Protein AF-A0A534SF27-F1 (afdb_monomer)

Nearest PDB structures (foldseek):
  8rw5-assembly1_B  TM=7.616E-01  e=1.446E-04  Myxococcus xanthus
  8rot-assembly1_B  TM=7.428E-01  e=2.146E-04  Myxococcus xanthus
  5mz6-assembly1_1  TM=7.138E-01  e=3.411E-03  Caenorhabditis elegans
  5u1t-assembly1_A  TM=8.044E-01  e=7.535E-02  Saccharomyces cerevisiae S288C
  7nj1-assembly1_A  TM=7.801E-01  e=4.449E-02  Homo sapiens

Solvent-accessible surface area (backbone atoms only — not comparable to full-atom values): 8665 Å² total; per-residue (Å²): 111,51,36,47,43,42,56,90,85,47,93,82,47,88,54,48,24,40,36,52,85,61,92,79,61,78,48,103,87,43,87,37,59,54,33,42,75,56,41,51,72,41,84,44,88,36,74,65,47,77,46,69,46,53,84,55,48,97,23,97,66,65,90,59,58,54,59,55,47,46,53,50,22,45,46,68,12,44,30,47,16,38,36,36,38,77,48,68,63,53,68,71,52,46,54,54,30,49,54,40,24,55,49,34,40,73,73,68,41,34,60,50,54,11,49,54,49,14,40,56,52,38,44,71,42,72,42,83,31,84,89,75,74,42,77,43,69,39,62,55,59,77,57,48,61,36,64,45,80,46,70,66,43,111

pLDDT: mean 75.81, std 17.48, range [34.66, 96.44]

Secondary structure (DSSP, 8-state):
-EEE--SSSSTT--S-EEEPP-TT--BTTB-SEEEHHHHHH-----S-EEE-------S---TTHHHHHHHHHHHHTT-SEEEEESSPPPHHHHHHHHHHHHHHHHTT--HHHHHHHHHHHHHH-EEEETTTTEEEE--SHHHHTTEEEEE---

Sequence (154 aa):
THATVGGDEVKWITQPALVLSLAGGADDTYDGFLQMSEIFNLRLNADLVVLSACDTGKGKLRRGEGIVGLTRAFMYAGTHSVVASLWQVNDQSTSRFMECFYRNLKEGQSKAEALRQAKKQLMQIQVWSDTLKKEQSFTAPFYWAPFILIGSGN

Radius of gyration: 16.99 Å; Cα contacts (8 Å, |Δi|>4): 255; chains: 1; bounding box: 40×42×36 Å

Foldseek 3Di:
DAKEDDDDPDPPHHATWDQADDPPDDDPVCPRTHGLVNLLVAQDQAQEAEAQYAPPYPDPDPQPPRQVSNQVSNVNSNHQKYKYFSYHADPVLVVQLVVQLVVCVVVVAFNQVSLVRSLVVQQVDWDQDPVVNDIDGPVDCRRRVRIDMDHDRD

Mean predicted aligned error: 10.45 Å

Structure (mmCIF, N/CA/C/O backbone):
data_AF-A0A534SF27-F1
#
_entry.id   AF-A0A534SF27-F1
#
loop_
_atom_site.group_PDB
_atom_site.id
_atom_site.type_symbol
_atom_site.label_atom_id
_atom_site.label_alt_id
_atom_site.label_comp_id
_atom_site.label_asym_id
_atom_site.label_entity_id
_atom_site.label_seq_id
_atom_site.pdbx_PDB_ins_code
_atom_site.Cartn_x
_atom_site.Cartn_y
_atom_site.Cartn_z
_atom_site.occupancy
_atom_site.B_iso_or_equiv
_atom_site.auth_seq_id
_atom_site.auth_comp_id
_atom_site.auth_asym_id
_atom_site.auth_atom_id
_atom_site.pdbx_PDB_model_num
ATOM 1 N N . THR A 1 1 ? 11.451 1.925 1.293 1.00 40.88 1 THR A N 1
ATOM 2 C CA . THR A 1 1 ? 11.991 1.421 0.011 1.00 40.88 1 THR A CA 1
ATOM 3 C C . THR A 1 1 ? 11.993 2.577 -0.967 1.00 40.88 1 THR A C 1
ATOM 5 O O . THR A 1 1 ? 11.007 3.298 -1.016 1.00 40.88 1 THR A O 1
ATOM 8 N N . HIS A 1 2 ? 13.120 2.845 -1.628 1.00 38.69 2 HIS A N 1
ATOM 9 C CA . HIS A 1 2 ? 13.225 3.943 -2.606 1.00 38.69 2 HIS A CA 1
ATOM 10 C C . HIS A 1 2 ? 12.917 3.370 -3.996 1.00 38.69 2 HIS A C 1
ATOM 12 O O . HIS A 1 2 ? 13.036 2.165 -4.176 1.00 38.69 2 HIS A O 1
ATOM 18 N N . ALA A 1 3 ? 12.476 4.167 -4.966 1.00 40.34 3 ALA A N 1
ATOM 19 C CA . ALA A 1 3 ? 12.207 3.687 -6.326 1.00 40.34 3 ALA A CA 1
ATOM 20 C C . ALA A 1 3 ? 12.965 4.569 -7.317 1.00 40.34 3 ALA A C 1
ATOM 22 O O . ALA A 1 3 ? 12.796 5.789 -7.310 1.00 40.34 3 ALA A O 1
ATOM 23 N N . THR A 1 4 ? 13.820 3.979 -8.144 1.00 44.22 4 THR A N 1
ATOM 24 C CA . THR A 1 4 ? 14.590 4.712 -9.155 1.00 44.22 4 THR A CA 1
ATOM 25 C C . THR A 1 4 ? 14.009 4.455 -10.533 1.00 44.22 4 THR A C 1
ATOM 27 O O . THR A 1 4 ? 13.532 3.366 -10.858 1.00 44.22 4 THR A O 1
ATOM 30 N N . VAL A 1 5 ? 14.024 5.504 -11.347 1.00 50.06 5 VAL A N 1
ATOM 31 C CA . VAL A 1 5 ? 13.588 5.464 -12.739 1.00 50.06 5 VAL A CA 1
ATOM 32 C C . VAL A 1 5 ? 14.814 5.717 -13.596 1.00 50.06 5 VAL A C 1
ATOM 34 O O . VAL A 1 5 ? 15.498 6.719 -13.400 1.00 50.06 5 VAL A O 1
ATOM 37 N N . GLY A 1 6 ? 15.071 4.808 -14.531 1.00 43.34 6 GLY A N 1
ATOM 38 C CA . GLY A 1 6 ? 16.159 4.901 -15.495 1.00 43.34 6 GLY A CA 1
ATOM 39 C C . GLY A 1 6 ? 16.275 6.259 -16.192 1.00 43.34 6 GLY A C 1
ATOM 40 O O . GLY A 1 6 ? 15.273 6.842 -16.614 1.00 43.34 6 GLY A O 1
ATOM 41 N N . GLY A 1 7 ? 17.516 6.731 -16.334 1.00 42.72 7 GLY A N 1
ATOM 42 C CA . GLY A 1 7 ? 17.880 7.930 -17.092 1.00 42.72 7 GLY A CA 1
ATOM 43 C C . GLY A 1 7 ? 19.092 8.675 -16.520 1.00 42.72 7 GLY A C 1
ATOM 44 O O . GLY A 1 7 ? 19.047 9.152 -15.393 1.00 42.72 7 GLY A O 1
ATOM 45 N N . ASP A 1 8 ? 20.144 8.764 -17.337 1.00 44.91 8 ASP A N 1
ATOM 46 C CA . ASP A 1 8 ? 21.429 9.490 -17.246 1.00 44.91 8 ASP A CA 1
ATOM 47 C C . ASP A 1 8 ? 22.385 9.255 -16.060 1.00 44.91 8 ASP A C 1
ATOM 49 O O . ASP A 1 8 ? 23.593 9.337 -16.273 1.00 44.91 8 ASP A O 1
ATOM 53 N N . GLU A 1 9 ? 21.926 8.864 -14.868 1.00 47.12 9 GLU A N 1
ATOM 54 C CA . GLU A 1 9 ? 22.841 8.511 -13.758 1.00 47.12 9 GLU A CA 1
ATOM 55 C C . GLU A 1 9 ? 23.188 7.007 -13.699 1.00 47.12 9 GLU A C 1
ATOM 57 O O . GLU A 1 9 ? 24.254 6.644 -13.206 1.00 47.12 9 GLU A O 1
ATOM 62 N N . VAL A 1 10 ? 22.346 6.120 -14.260 1.00 52.44 10 VAL A N 1
ATOM 63 C CA . VAL A 1 10 ? 22.564 4.656 -14.301 1.00 52.44 10 VAL A CA 1
ATOM 64 C C . VAL A 1 10 ? 22.102 4.095 -15.653 1.00 52.44 10 VAL A C 1
ATOM 66 O O . VAL A 1 10 ? 20.912 3.928 -15.911 1.00 52.44 10 VAL A O 1
ATOM 69 N N . LYS A 1 11 ? 23.058 3.836 -16.552 1.00 46.34 11 LYS A N 1
ATOM 70 C CA . LYS A 1 11 ? 22.841 3.629 -18.001 1.00 46.34 11 LYS A CA 1
ATOM 71 C C . LYS A 1 11 ? 22.100 2.337 -18.401 1.00 46.34 11 LYS A C 1
ATOM 73 O O . LYS A 1 11 ? 21.745 2.199 -19.567 1.00 46.34 11 LYS A O 1
ATOM 78 N N . TRP A 1 12 ? 21.906 1.390 -17.481 1.00 55.88 12 TRP A N 1
ATOM 79 C CA . TRP A 1 12 ? 21.415 0.033 -17.774 1.00 55.88 12 TRP A CA 1
ATOM 80 C C . TRP A 1 12 ? 19.995 -0.265 -17.257 1.00 55.88 12 TRP A C 1
ATOM 82 O O . TRP A 1 12 ? 19.409 -1.267 -17.658 1.00 55.88 12 TRP A O 1
ATOM 92 N N . ILE A 1 13 ? 19.397 0.613 -16.442 1.00 52.56 13 ILE A N 1
ATOM 93 C CA . ILE A 1 13 ? 18.011 0.459 -15.971 1.00 52.56 13 ILE A CA 1
ATOM 94 C C . ILE A 1 13 ? 17.075 1.137 -16.978 1.00 52.56 13 ILE A C 1
ATOM 96 O O . ILE A 1 13 ? 17.080 2.357 -17.109 1.00 52.56 13 ILE A O 1
ATOM 100 N N . THR A 1 14 ? 16.261 0.363 -17.695 1.00 61.03 14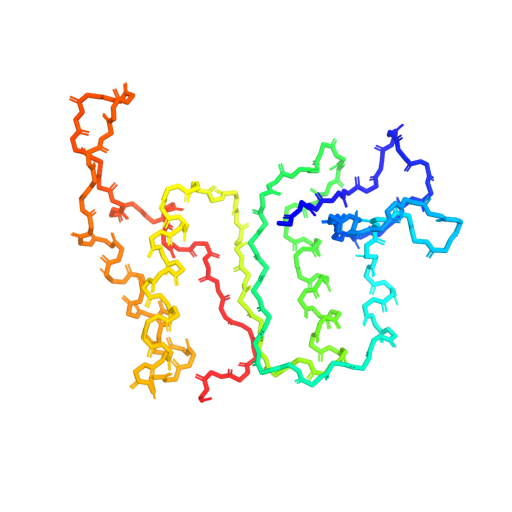 THR A N 1
ATOM 101 C CA . THR A 1 14 ? 15.302 0.867 -18.708 1.00 61.03 14 THR A CA 1
ATOM 102 C C . THR A 1 14 ? 13.839 0.733 -18.278 1.00 61.03 14 THR A C 1
ATOM 104 O O . THR A 1 14 ? 12.927 1.103 -19.015 1.00 61.03 14 THR A O 1
ATOM 107 N N . GLN A 1 15 ? 13.611 0.228 -17.067 1.00 60.00 15 GLN A N 1
ATOM 108 C CA . GLN A 1 15 ? 12.305 -0.143 -16.531 1.00 60.00 15 GLN A CA 1
ATOM 109 C C . GLN A 1 15 ? 12.143 0.318 -15.072 1.00 60.00 15 GLN A C 1
ATOM 111 O O . GLN A 1 15 ? 13.144 0.602 -14.412 1.00 60.00 15 GLN A O 1
ATOM 116 N N . PRO A 1 16 ? 10.906 0.414 -14.545 1.00 65.38 16 PRO A N 1
ATOM 117 C CA . PRO A 1 16 ? 10.680 0.740 -13.139 1.00 65.38 16 PRO A CA 1
ATOM 118 C C . PRO A 1 16 ? 11.350 -0.285 -12.217 1.00 65.38 16 PRO A C 1
ATOM 120 O O . PRO A 1 16 ? 11.197 -1.490 -12.432 1.00 65.38 16 PRO A O 1
ATOM 123 N N . ALA A 1 17 ? 12.042 0.187 -11.180 1.00 63.28 17 ALA A N 1
ATOM 124 C CA . ALA A 1 17 ? 12.714 -0.666 -10.207 1.00 63.28 17 ALA A CA 1
ATOM 125 C C . ALA A 1 17 ? 12.501 -0.177 -8.767 1.00 63.28 17 ALA A C 1
ATOM 127 O O . ALA A 1 17 ? 12.363 1.022 -8.505 1.00 63.28 17 ALA A O 1
ATOM 128 N N . LEU A 1 18 ? 12.480 -1.116 -7.822 1.00 69.19 18 LEU A N 1
ATOM 129 C CA . LEU A 1 18 ? 12.527 -0.837 -6.390 1.00 69.19 18 LEU A CA 1
ATOM 130 C C . LEU A 1 18 ? 13.974 -0.918 -5.910 1.00 69.19 18 LEU A C 1
ATOM 132 O O . LEU A 1 18 ? 14.628 -1.939 -6.067 1.00 69.19 18 LEU A O 1
ATOM 136 N N . VAL A 1 19 ? 14.452 0.133 -5.260 1.00 67.88 19 VAL A N 1
ATOM 137 C CA . VAL A 1 19 ? 15.728 0.130 -4.548 1.00 67.88 19 VAL A CA 1
ATOM 138 C C . VAL A 1 19 ? 15.547 -0.577 -3.215 1.00 67.88 19 VAL A C 1
ATOM 140 O O . VAL A 1 19 ? 14.786 -0.137 -2.336 1.00 67.88 19 VAL A O 1
ATOM 143 N N . LEU A 1 20 ? 16.273 -1.675 -3.066 1.00 67.69 20 LEU A N 1
ATOM 144 C CA . LEU A 1 20 ? 16.318 -2.476 -1.860 1.00 67.69 20 LEU A CA 1
ATOM 145 C C . LEU A 1 20 ? 17.547 -2.096 -1.037 1.00 67.69 20 LEU A C 1
ATOM 147 O O . LEU A 1 20 ? 18.612 -1.785 -1.564 1.00 67.69 20 LEU A O 1
ATOM 151 N N . SER A 1 21 ? 17.399 -2.118 0.287 1.00 58.69 21 SER A N 1
ATOM 152 C CA . SER A 1 21 ? 18.568 -2.061 1.159 1.00 58.69 21 SER A CA 1
ATOM 153 C C . SER A 1 21 ? 19.284 -3.405 1.053 1.00 58.69 21 SER A C 1
ATOM 155 O O . SER A 1 21 ? 18.696 -4.445 1.352 1.00 58.69 21 SER A O 1
ATOM 157 N N . LEU A 1 22 ? 20.530 -3.386 0.585 1.00 57.53 22 LEU A N 1
ATOM 158 C CA . LEU A 1 22 ? 21.368 -4.575 0.481 1.00 57.53 22 LEU A CA 1
ATOM 159 C C . LEU A 1 22 ? 21.799 -5.004 1.885 1.00 57.53 22 LEU A C 1
ATOM 161 O O . LEU A 1 22 ? 22.753 -4.470 2.444 1.00 57.53 22 LEU A O 1
ATOM 165 N N . ALA A 1 23 ? 21.102 -5.984 2.457 1.00 53.09 23 ALA A N 1
ATOM 166 C CA . ALA A 1 23 ? 21.412 -6.524 3.782 1.00 53.09 23 ALA A CA 1
ATOM 167 C C . ALA A 1 23 ? 22.678 -7.418 3.820 1.00 53.09 23 ALA A C 1
ATOM 169 O O . ALA A 1 23 ? 22.910 -8.093 4.817 1.00 53.09 23 ALA A O 1
ATOM 170 N N . GLY A 1 24 ? 23.503 -7.429 2.765 1.00 54.53 24 GLY A N 1
ATOM 171 C CA . GLY A 1 24 ? 24.688 -8.295 2.661 1.00 54.53 24 GLY A CA 1
ATOM 172 C C . GLY A 1 24 ? 25.832 -7.771 1.785 1.00 54.53 24 GLY A C 1
ATOM 173 O O . GLY A 1 24 ? 26.768 -8.519 1.532 1.00 54.53 24 GLY A O 1
ATOM 174 N N . GLY A 1 25 ? 25.784 -6.506 1.348 1.00 52.31 25 GLY A N 1
ATOM 175 C CA . GLY A 1 25 ? 26.712 -5.955 0.350 1.00 52.31 25 GLY A CA 1
ATOM 176 C C . GLY A 1 25 ? 26.240 -6.179 -1.093 1.00 52.31 25 GLY A C 1
ATOM 177 O O . GLY A 1 25 ? 25.445 -7.078 -1.356 1.00 52.31 25 GLY A O 1
ATOM 178 N N . ALA A 1 26 ? 26.677 -5.309 -2.006 1.00 54.34 26 ALA A N 1
ATOM 179 C CA . ALA A 1 26 ? 26.456 -5.478 -3.442 1.00 54.34 26 ALA A CA 1
ATOM 180 C C . ALA A 1 26 ? 27.454 -6.512 -3.982 1.00 54.34 26 ALA A C 1
ATOM 182 O O . ALA A 1 26 ? 28.646 -6.407 -3.693 1.00 54.34 26 ALA A O 1
ATOM 183 N N . ASP A 1 27 ? 26.972 -7.471 -4.762 1.00 57.56 27 ASP A N 1
ATOM 184 C CA . ASP A 1 27 ? 27.783 -8.401 -5.558 1.00 57.56 27 ASP A CA 1
ATOM 185 C C . ASP A 1 27 ? 27.239 -8.387 -6.996 1.00 57.56 27 ASP A C 1
ATOM 187 O O . ASP A 1 27 ? 26.145 -7.865 -7.224 1.00 57.56 27 ASP A O 1
ATOM 191 N N . ASP A 1 28 ? 27.938 -8.987 -7.959 1.00 57.16 28 ASP A N 1
ATOM 192 C CA . ASP A 1 28 ? 27.579 -8.990 -9.390 1.00 57.16 28 ASP A CA 1
ATOM 193 C C . ASP A 1 28 ? 26.170 -9.562 -9.678 1.00 57.16 28 ASP A C 1
ATOM 195 O O . ASP A 1 28 ? 25.636 -9.398 -10.774 1.00 57.16 28 ASP A O 1
ATOM 199 N N . THR A 1 29 ? 25.547 -10.223 -8.694 1.00 58.31 29 THR A N 1
ATOM 200 C CA . THR A 1 29 ? 24.202 -10.822 -8.792 1.00 58.31 29 THR A CA 1
ATOM 201 C C . THR A 1 29 ? 23.096 -9.979 -8.139 1.00 58.31 29 THR A C 1
ATOM 203 O O . THR A 1 29 ? 21.923 -10.175 -8.446 1.00 58.31 29 THR A O 1
ATOM 206 N N . TYR A 1 30 ? 23.435 -9.057 -7.232 1.00 61.66 30 TYR A N 1
ATOM 207 C CA . TYR A 1 30 ? 22.468 -8.247 -6.483 1.00 61.66 30 TYR A CA 1
ATOM 208 C C . TYR A 1 30 ? 22.893 -6.781 -6.515 1.00 61.66 30 TYR A C 1
ATOM 210 O O . TYR A 1 30 ? 23.595 -6.283 -5.635 1.00 61.66 30 TYR A O 1
ATOM 218 N N . ASP A 1 31 ? 22.419 -6.085 -7.540 1.00 64.31 31 ASP A N 1
ATOM 219 C CA . ASP A 1 31 ? 22.693 -4.670 -7.809 1.00 64.31 31 ASP A CA 1
ATOM 220 C C . ASP A 1 31 ? 21.894 -3.701 -6.908 1.00 64.31 31 ASP A C 1
ATOM 222 O O . ASP A 1 31 ? 22.075 -2.485 -6.970 1.00 64.31 31 ASP A O 1
ATOM 226 N N . GLY A 1 32 ? 21.017 -4.232 -6.048 1.00 68.12 32 GLY A N 1
ATOM 227 C CA . GLY A 1 32 ? 20.153 -3.457 -5.158 1.00 68.12 32 GLY A CA 1
ATOM 228 C C . GLY A 1 32 ? 18.907 -2.879 -5.835 1.00 68.12 32 GLY A C 1
ATOM 229 O O . GLY A 1 32 ? 18.147 -2.168 -5.173 1.00 68.12 32 GLY A O 1
ATOM 230 N N . PHE A 1 33 ? 18.655 -3.198 -7.107 1.00 71.00 33 PHE A N 1
ATOM 231 C CA . PHE A 1 33 ? 17.497 -2.755 -7.874 1.00 71.00 33 PHE A CA 1
ATOM 232 C C . PHE A 1 33 ? 16.624 -3.946 -8.261 1.00 71.00 33 PHE A C 1
ATOM 234 O O . PHE A 1 33 ? 16.947 -4.700 -9.161 1.00 71.00 33 PHE A O 1
ATOM 241 N N . LEU A 1 34 ? 15.454 -4.067 -7.639 1.00 70.69 34 LEU A N 1
ATOM 242 C CA . LEU A 1 34 ? 14.443 -5.034 -8.047 1.00 70.69 34 LEU A CA 1
ATOM 243 C C . LEU A 1 34 ? 13.611 -4.454 -9.193 1.00 70.69 34 LEU A C 1
ATOM 245 O O . LEU A 1 34 ? 12.661 -3.693 -8.977 1.00 70.69 34 LEU A O 1
ATOM 249 N N . GLN A 1 35 ? 13.992 -4.791 -10.416 1.00 75.88 35 GLN A N 1
ATOM 250 C CA . GLN A 1 35 ? 13.354 -4.348 -11.644 1.00 75.88 35 GLN A CA 1
ATOM 251 C C . GLN A 1 35 ? 12.013 -5.050 -11.871 1.00 75.88 35 GLN A C 1
ATOM 253 O O . GLN A 1 35 ? 11.790 -6.196 -11.481 1.00 75.88 35 GLN A O 1
ATOM 258 N N . MET A 1 36 ? 11.107 -4.376 -12.576 1.00 71.44 36 MET A N 1
ATOM 259 C CA . MET A 1 36 ? 9.805 -4.918 -12.965 1.00 71.44 36 MET A CA 1
ATOM 260 C C . MET A 1 36 ? 9.893 -6.325 -13.590 1.00 71.44 36 MET A C 1
ATOM 262 O O . MET A 1 36 ? 9.121 -7.202 -13.205 1.00 71.44 36 MET A O 1
ATOM 266 N N . SER A 1 37 ? 10.810 -6.560 -14.535 1.00 73.88 37 SER A N 1
ATOM 267 C CA . SER A 1 37 ? 11.000 -7.869 -15.183 1.00 73.88 37 SER A CA 1
ATOM 268 C C . SER A 1 37 ? 11.393 -8.976 -14.209 1.00 73.88 37 SER A C 1
ATOM 270 O O . SER A 1 37 ? 11.032 -10.131 -14.410 1.00 73.88 37 SER A O 1
ATOM 272 N N . GLU A 1 38 ? 12.130 -8.635 -13.157 1.00 73.31 38 GLU A N 1
ATOM 273 C CA . GLU A 1 38 ? 12.525 -9.587 -12.125 1.00 73.31 38 GLU A CA 1
ATOM 274 C C . GLU A 1 38 ? 11.326 -9.929 -11.250 1.00 73.31 38 GLU A C 1
ATOM 276 O O . GLU A 1 38 ? 11.085 -11.104 -10.988 1.00 73.31 38 GLU A O 1
ATOM 281 N N . ILE A 1 39 ? 10.504 -8.927 -10.907 1.00 79.75 39 ILE A N 1
ATOM 282 C CA . ILE A 1 39 ? 9.242 -9.127 -10.182 1.00 79.75 39 ILE A CA 1
ATOM 283 C C . ILE A 1 39 ? 8.320 -10.076 -10.954 1.00 79.75 39 ILE A C 1
ATOM 285 O O . ILE A 1 39 ? 7.746 -10.972 -10.348 1.00 79.75 39 ILE A O 1
ATOM 289 N N . PHE A 1 40 ? 8.219 -9.947 -12.282 1.00 77.00 40 PHE A N 1
ATOM 290 C CA . PHE A 1 40 ? 7.418 -10.856 -13.115 1.00 77.00 40 PHE A CA 1
ATOM 291 C C . PHE A 1 40 ? 7.841 -12.330 -13.020 1.00 77.00 40 PHE A C 1
ATOM 293 O O . PHE A 1 40 ? 7.005 -13.212 -13.209 1.00 77.00 40 PHE A O 1
ATOM 300 N N . ASN A 1 41 ? 9.114 -12.596 -12.725 1.00 79.06 41 ASN A N 1
ATOM 301 C CA . ASN A 1 41 ? 9.647 -13.947 -12.568 1.00 79.06 41 ASN A CA 1
ATOM 302 C C . ASN A 1 41 ? 9.610 -14.443 -11.114 1.00 79.06 41 ASN A C 1
ATOM 304 O O . ASN A 1 41 ? 9.928 -15.607 -10.857 1.00 79.06 41 ASN A O 1
ATOM 308 N N . LEU A 1 42 ? 9.210 -13.597 -10.158 1.00 80.19 42 LEU A N 1
ATOM 309 C CA . LEU A 1 42 ? 9.005 -14.018 -8.778 1.00 80.19 42 LEU A CA 1
ATOM 310 C C . LEU A 1 42 ? 7.754 -14.890 -8.660 1.00 80.19 42 LEU A C 1
ATOM 312 O O . LEU A 1 42 ? 6.742 -14.681 -9.327 1.00 80.19 42 LEU A O 1
ATOM 316 N N . ARG A 1 43 ? 7.813 -15.848 -7.734 1.00 78.06 43 ARG A N 1
ATOM 317 C CA . ARG A 1 43 ? 6.643 -16.576 -7.240 1.00 78.06 43 ARG A CA 1
ATOM 318 C C . ARG A 1 43 ? 6.354 -16.105 -5.824 1.00 78.06 43 ARG A C 1
ATOM 320 O O . ARG A 1 43 ? 6.975 -16.571 -4.872 1.00 78.06 43 ARG A O 1
ATOM 327 N N . LEU A 1 44 ? 5.448 -15.147 -5.700 1.00 80.38 44 LEU A N 1
ATOM 328 C CA . LEU A 1 44 ? 4.989 -14.606 -4.429 1.00 80.38 44 LEU A CA 1
ATOM 329 C C . LEU A 1 44 ? 3.713 -15.331 -3.992 1.00 80.38 44 LEU A C 1
ATOM 331 O O . LEU A 1 44 ? 2.816 -15.568 -4.792 1.00 80.38 44 LEU A O 1
ATOM 335 N N . ASN A 1 45 ? 3.628 -15.642 -2.701 1.00 81.81 45 ASN A N 1
ATOM 336 C CA . ASN A 1 45 ? 2.389 -16.037 -2.030 1.00 81.81 45 ASN A CA 1
ATOM 337 C C . ASN A 1 45 ? 2.079 -14.995 -0.948 1.00 81.81 45 ASN A C 1
ATOM 339 O O . ASN A 1 45 ? 2.107 -15.284 0.247 1.00 81.81 45 ASN A O 1
ATOM 343 N N . ALA A 1 46 ? 1.945 -13.739 -1.376 1.00 82.50 46 ALA A N 1
ATOM 344 C CA . ALA A 1 46 ? 1.744 -12.601 -0.491 1.00 82.50 46 ALA A CA 1
ATOM 345 C C . ALA A 1 46 ? 0.281 -12.151 -0.534 1.00 82.50 46 ALA A C 1
ATOM 347 O O . ALA A 1 46 ? -0.256 -11.825 -1.595 1.00 82.50 46 ALA A O 1
ATOM 348 N N . ASP A 1 47 ? -0.352 -12.057 0.633 1.00 84.62 47 ASP A N 1
ATOM 349 C CA . ASP A 1 47 ? -1.734 -11.578 0.727 1.00 84.62 47 ASP A CA 1
ATOM 350 C C . ASP A 1 47 ? -1.866 -10.075 0.471 1.00 84.62 47 ASP A C 1
ATOM 352 O O . ASP A 1 47 ? -2.932 -9.605 0.063 1.00 84.62 47 ASP A O 1
ATOM 356 N N . LEU A 1 48 ? -0.801 -9.315 0.736 1.00 86.25 48 LEU A N 1
ATOM 357 C CA . LEU A 1 48 ? -0.779 -7.867 0.602 1.00 86.25 48 LEU A CA 1
ATOM 358 C C . LEU A 1 48 ? 0.642 -7.350 0.350 1.00 86.25 48 LEU A C 1
ATOM 360 O O . LEU A 1 48 ? 1.551 -7.615 1.133 1.00 86.25 48 LEU A O 1
ATOM 364 N N . VAL A 1 49 ? 0.808 -6.539 -0.693 1.00 87.69 49 VAL A N 1
ATOM 365 C CA . VAL A 1 49 ? 2.009 -5.722 -0.929 1.00 87.69 49 VAL A CA 1
ATOM 366 C C . VAL A 1 49 ? 1.649 -4.250 -0.762 1.00 87.69 49 VAL A C 1
ATOM 368 O O . VAL A 1 49 ? 0.631 -3.797 -1.277 1.00 87.69 49 VAL A O 1
ATOM 371 N N . VAL A 1 50 ? 2.489 -3.483 -0.066 1.00 84.06 50 VAL A N 1
ATOM 372 C CA . VAL A 1 50 ? 2.311 -2.035 0.099 1.00 84.06 50 VAL A CA 1
ATOM 373 C C . VAL A 1 50 ? 3.462 -1.293 -0.575 1.00 84.06 50 VAL A C 1
ATOM 375 O O . VAL A 1 50 ? 4.615 -1.400 -0.167 1.00 84.06 50 VAL A O 1
ATOM 378 N N . LEU A 1 51 ? 3.137 -0.521 -1.606 1.00 79.88 51 LEU A N 1
ATOM 379 C CA . LEU A 1 51 ? 4.041 0.332 -2.366 1.00 79.88 51 LEU A CA 1
ATOM 380 C C . LEU A 1 51 ? 3.870 1.784 -1.906 1.00 79.88 51 LEU A C 1
ATOM 382 O O . LEU A 1 51 ? 3.039 2.532 -2.424 1.00 79.88 51 LEU A O 1
ATOM 386 N N . SER A 1 52 ? 4.657 2.191 -0.914 1.00 67.75 52 SER A N 1
ATOM 387 C CA . SER A 1 52 ? 4.793 3.599 -0.535 1.00 67.75 52 SER A CA 1
ATOM 388 C C . SER A 1 52 ? 5.832 4.254 -1.447 1.00 67.75 52 SER A C 1
ATOM 390 O O . SER A 1 52 ? 7.034 4.117 -1.220 1.00 67.75 52 SER A O 1
ATOM 392 N N . ALA A 1 53 ? 5.386 4.914 -2.512 1.00 61.81 53 ALA A N 1
ATOM 393 C CA . ALA A 1 53 ? 6.279 5.612 -3.424 1.00 61.81 53 ALA A CA 1
ATOM 394 C C . ALA A 1 53 ? 6.606 7.012 -2.879 1.00 61.81 53 ALA A C 1
ATOM 396 O O . ALA A 1 53 ? 5.768 7.916 -2.908 1.00 61.81 53 ALA A O 1
ATOM 397 N N . CYS A 1 54 ? 7.842 7.191 -2.413 1.00 53.56 54 CYS A N 1
ATOM 398 C CA . CYS A 1 54 ? 8.495 8.496 -2.417 1.00 53.56 54 CYS A CA 1
ATOM 399 C C . CYS A 1 54 ? 9.023 8.738 -3.838 1.00 53.56 54 CYS A C 1
ATOM 401 O O . CYS A 1 54 ? 9.667 7.866 -4.419 1.00 53.56 54 CYS A O 1
ATOM 403 N N . ASP A 1 55 ? 8.701 9.894 -4.412 1.00 46.03 55 ASP A N 1
ATOM 404 C CA . ASP A 1 55 ? 9.099 10.289 -5.763 1.00 46.03 55 ASP A CA 1
ATOM 405 C C . ASP A 1 55 ? 10.622 10.516 -5.815 1.00 46.03 55 ASP A C 1
ATOM 407 O O . ASP A 1 55 ? 11.116 11.592 -5.489 1.00 46.03 55 ASP A O 1
ATOM 411 N N . THR A 1 56 ? 11.390 9.482 -6.165 1.00 38.09 56 THR A N 1
ATOM 412 C CA . THR A 1 56 ? 12.843 9.583 -6.393 1.00 38.09 56 THR A CA 1
ATOM 413 C C . THR A 1 56 ? 13.212 9.355 -7.861 1.00 38.09 56 THR A C 1
ATOM 415 O O . THR A 1 56 ? 14.245 8.768 -8.168 1.00 38.09 56 THR A O 1
ATOM 418 N N . GLY A 1 57 ? 12.374 9.828 -8.793 1.00 36.19 57 GLY A N 1
ATOM 419 C CA . GLY A 1 57 ? 12.614 9.736 -10.235 1.00 36.19 57 GLY A CA 1
ATOM 420 C C . GLY A 1 57 ? 12.806 11.100 -10.900 1.00 36.19 57 GLY A C 1
ATOM 421 O O . GLY A 1 57 ? 11.874 11.634 -11.488 1.00 36.19 57 GLY A O 1
ATOM 422 N N . LYS A 1 58 ? 14.031 11.645 -10.888 1.00 36.25 58 LYS A N 1
ATOM 423 C CA . LYS A 1 58 ? 14.435 12.793 -11.736 1.00 36.25 58 LYS A CA 1
ATOM 424 C C . LYS A 1 58 ? 14.555 12.447 -13.238 1.00 36.25 58 LYS A C 1
ATOM 426 O O . LYS A 1 58 ? 14.948 13.301 -14.027 1.00 36.25 58 LYS A O 1
ATOM 431 N N . GLY A 1 59 ? 14.204 11.228 -13.652 1.00 34.66 59 GLY A N 1
ATOM 432 C CA . GLY A 1 59 ? 14.062 10.826 -15.055 1.00 34.66 59 GLY A CA 1
ATOM 433 C C . GLY A 1 59 ? 12.623 11.014 -15.541 1.00 34.66 59 GLY A C 1
ATOM 434 O O . GLY A 1 59 ? 11.694 10.942 -14.743 1.00 34.66 59 GLY A O 1
ATOM 435 N N . LYS A 1 60 ? 12.426 11.268 -16.843 1.00 35.56 60 LYS A N 1
ATOM 436 C CA . LYS A 1 60 ? 11.122 11.519 -17.497 1.00 35.56 60 LYS A CA 1
ATOM 437 C C . LYS A 1 60 ? 10.148 10.331 -17.361 1.00 35.56 60 LYS A C 1
ATOM 439 O O . LYS A 1 60 ? 9.853 9.651 -18.338 1.00 35.56 60 LYS A O 1
ATOM 444 N N . LEU A 1 61 ? 9.600 10.102 -16.172 1.00 45.41 61 LEU A N 1
ATOM 445 C CA . LEU A 1 61 ? 8.461 9.224 -15.961 1.00 45.41 61 LEU A CA 1
ATOM 446 C C . LEU A 1 61 ? 7.189 10.051 -16.145 1.00 45.41 61 LEU A C 1
ATOM 448 O O . LEU A 1 61 ? 6.988 11.069 -15.477 1.00 45.41 61 LEU A O 1
ATOM 452 N N . ARG A 1 62 ? 6.290 9.612 -17.026 1.00 43.91 62 ARG A N 1
ATOM 453 C CA . ARG A 1 62 ? 4.918 10.120 -16.998 1.00 43.91 62 ARG A CA 1
ATOM 454 C C . ARG A 1 62 ? 4.299 9.658 -15.680 1.00 43.91 62 ARG A C 1
ATOM 456 O O . ARG A 1 62 ? 4.150 8.458 -15.451 1.00 43.91 62 ARG A O 1
ATOM 463 N N . ARG A 1 63 ? 4.023 10.614 -14.783 1.00 49.31 63 ARG A N 1
ATOM 464 C CA . ARG A 1 63 ? 3.429 10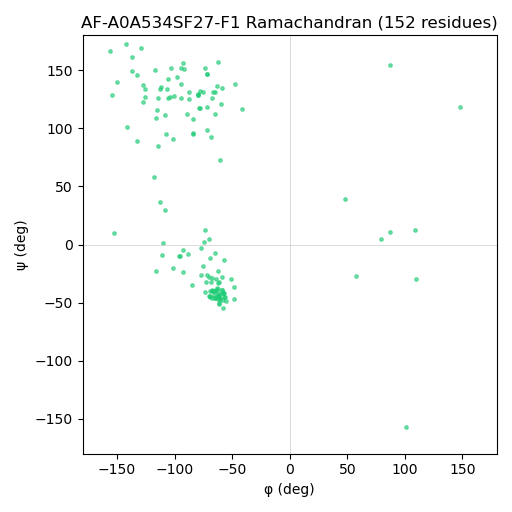.382 -13.454 1.00 49.31 63 ARG A CA 1
ATOM 465 C C . ARG A 1 63 ? 2.305 9.341 -13.559 1.00 49.31 63 ARG A C 1
ATOM 467 O O . ARG A 1 63 ? 1.319 9.580 -14.246 1.00 49.31 63 ARG A O 1
ATOM 474 N N . GLY A 1 64 ? 2.483 8.192 -12.904 1.00 50.19 64 GLY A N 1
ATOM 475 C CA . GLY A 1 64 ? 1.504 7.098 -12.864 1.00 50.19 64 GLY A CA 1
ATOM 476 C C . GLY A 1 64 ? 1.883 5.829 -13.640 1.00 50.19 64 GLY A C 1
ATOM 477 O O . GLY A 1 64 ? 1.522 4.744 -13.190 1.00 50.19 64 GLY A O 1
ATOM 478 N N . GLU A 1 65 ? 2.660 5.901 -14.726 1.00 57.72 65 GLU A N 1
ATOM 479 C CA . GLU A 1 65 ? 2.975 4.709 -15.543 1.00 57.72 65 GLU A CA 1
ATOM 480 C C . GLU A 1 65 ? 3.854 3.689 -14.792 1.00 57.72 65 GLU A C 1
ATOM 482 O O . GLU A 1 65 ? 3.600 2.486 -14.857 1.00 57.72 65 GLU A O 1
ATOM 487 N N . GLY A 1 66 ? 4.829 4.155 -14.001 1.00 63.75 66 GLY A N 1
ATOM 488 C CA . GLY A 1 66 ? 5.711 3.270 -13.226 1.00 63.75 66 GLY A CA 1
ATOM 489 C C . GLY A 1 66 ? 5.009 2.545 -12.073 1.00 63.75 66 GLY A C 1
ATOM 490 O O . GLY A 1 66 ? 5.227 1.352 -11.879 1.00 63.75 66 GLY A O 1
ATOM 491 N N . ILE A 1 67 ? 4.116 3.229 -11.347 1.00 66.19 67 I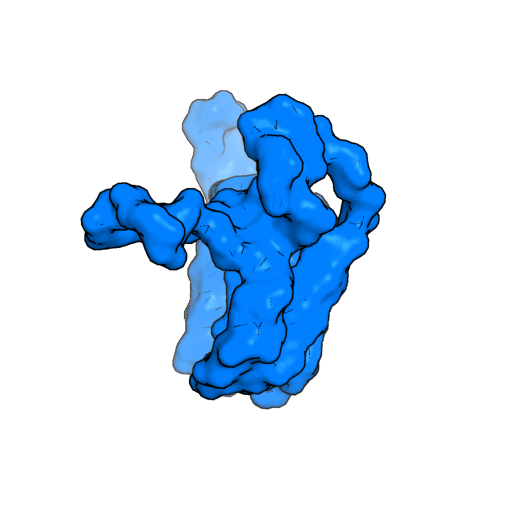LE A N 1
ATOM 492 C CA . ILE A 1 67 ? 3.332 2.628 -10.252 1.00 66.19 67 ILE A CA 1
ATOM 493 C C . ILE A 1 67 ? 2.349 1.595 -10.799 1.00 66.19 67 ILE A C 1
ATOM 495 O O . ILE A 1 67 ? 2.304 0.479 -10.289 1.00 66.19 67 ILE A O 1
ATOM 499 N N . VAL A 1 68 ? 1.623 1.923 -11.874 1.00 70.62 68 VAL A N 1
ATOM 500 C CA . VAL A 1 68 ? 0.719 0.971 -12.544 1.00 70.62 68 VAL A CA 1
ATOM 501 C C . VAL A 1 68 ? 1.490 -0.260 -13.015 1.00 70.62 68 VAL A C 1
ATOM 503 O O . VAL A 1 68 ? 1.022 -1.388 -12.853 1.00 70.62 68 VAL A O 1
ATOM 506 N N . GLY A 1 69 ? 2.684 -0.046 -13.564 1.00 72.56 69 GLY A N 1
ATOM 507 C CA . GLY A 1 69 ? 3.592 -1.106 -13.954 1.00 72.56 69 GLY A CA 1
ATOM 508 C C . GLY A 1 69 ? 3.980 -2.031 -12.796 1.00 72.56 69 GLY A C 1
ATOM 509 O O . GLY A 1 69 ? 3.786 -3.243 -12.886 1.00 72.56 69 GLY A O 1
ATOM 510 N N . LEU A 1 70 ? 4.489 -1.472 -11.697 1.00 75.62 70 LEU A N 1
ATOM 511 C CA . LEU A 1 70 ? 4.895 -2.252 -10.525 1.00 75.62 70 LEU A CA 1
ATOM 512 C C . LEU A 1 70 ? 3.713 -2.999 -9.904 1.00 75.62 70 LEU A C 1
ATOM 514 O O . LEU A 1 70 ? 3.832 -4.185 -9.613 1.00 75.62 70 LEU A O 1
ATOM 518 N N . THR A 1 71 ? 2.551 -2.356 -9.762 1.00 78.38 71 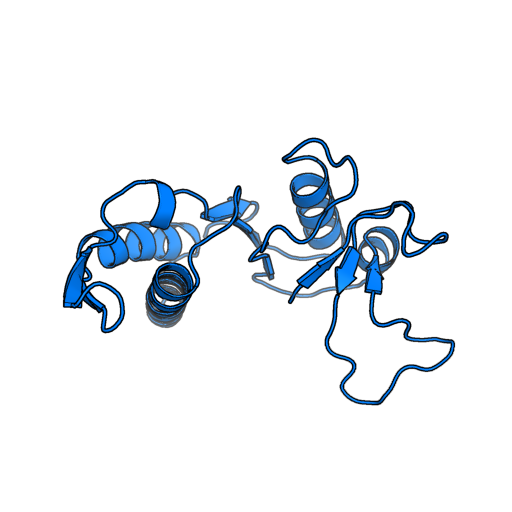THR A N 1
ATOM 519 C CA . THR A 1 71 ? 1.346 -3.033 -9.267 1.00 78.38 71 THR A CA 1
ATOM 520 C C . THR A 1 71 ? 0.993 -4.238 -10.140 1.00 78.38 71 THR A C 1
ATOM 522 O O . THR A 1 71 ? 0.732 -5.313 -9.606 1.00 78.38 71 THR A O 1
ATOM 525 N N . ARG A 1 72 ? 1.034 -4.105 -11.473 1.00 80.00 72 ARG A N 1
ATOM 526 C CA . ARG A 1 72 ? 0.781 -5.233 -12.386 1.00 80.00 72 ARG A CA 1
ATOM 527 C C . ARG A 1 72 ? 1.801 -6.355 -12.218 1.00 80.00 72 ARG A C 1
ATOM 529 O O . ARG A 1 72 ? 1.395 -7.512 -12.198 1.00 80.00 72 ARG A O 1
ATOM 536 N N . ALA A 1 73 ? 3.081 -6.024 -12.069 1.00 81.88 73 ALA A N 1
ATOM 537 C CA . ALA A 1 73 ? 4.129 -7.019 -11.869 1.00 81.88 73 ALA A CA 1
ATOM 538 C C . ALA A 1 73 ? 3.916 -7.815 -10.570 1.00 81.88 73 ALA A C 1
ATOM 540 O O . ALA A 1 73 ? 3.948 -9.041 -10.598 1.00 81.88 73 ALA A O 1
ATOM 541 N N . PHE A 1 74 ? 3.595 -7.150 -9.454 1.00 84.38 74 PHE A N 1
ATOM 542 C CA . PHE A 1 74 ? 3.310 -7.830 -8.182 1.00 84.38 74 PHE A CA 1
ATOM 543 C C . PHE A 1 74 ? 2.046 -8.692 -8.223 1.00 84.38 74 PHE A C 1
ATOM 545 O O . PHE A 1 74 ? 2.037 -9.792 -7.668 1.00 84.38 74 PHE A O 1
ATOM 552 N N . MET A 1 75 ? 0.992 -8.212 -8.886 1.00 82.56 75 MET A N 1
ATOM 553 C CA . MET A 1 75 ? -0.228 -8.995 -9.098 1.00 82.56 75 MET A CA 1
ATOM 554 C C . MET A 1 75 ? 0.067 -10.244 -9.939 1.00 82.56 75 MET A C 1
ATOM 556 O O . MET A 1 75 ? -0.367 -11.335 -9.586 1.00 82.56 75 MET A O 1
ATOM 560 N N . TYR A 1 76 ? 0.848 -10.106 -11.016 1.00 85.19 76 TYR A N 1
ATOM 561 C CA . TYR A 1 76 ? 1.250 -11.235 -11.858 1.00 85.19 76 TYR A CA 1
ATOM 562 C C . TYR A 1 76 ? 2.117 -12.247 -11.102 1.00 85.19 76 TYR A C 1
ATOM 564 O O . TYR A 1 76 ? 1.926 -13.450 -11.247 1.00 85.19 76 TYR A O 1
ATOM 572 N N . ALA A 1 77 ? 3.023 -11.764 -10.253 1.00 85.94 77 ALA A N 1
ATOM 573 C CA . ALA A 1 77 ? 3.886 -12.597 -9.424 1.00 85.94 77 ALA A CA 1
ATOM 574 C C . ALA A 1 77 ? 3.125 -13.437 -8.377 1.00 85.94 77 ALA A C 1
ATOM 576 O O . ALA A 1 77 ? 3.744 -14.265 -7.716 1.00 85.94 77 ALA A O 1
ATOM 577 N N . GLY A 1 78 ? 1.809 -13.241 -8.208 1.00 83.19 78 GLY A N 1
ATOM 578 C CA . GLY A 1 78 ? 0.964 -14.023 -7.297 1.00 83.19 78 GLY A CA 1
ATOM 579 C C . GLY A 1 78 ? 0.495 -13.271 -6.049 1.00 83.19 78 GLY A C 1
ATOM 580 O O . GLY A 1 78 ? -0.029 -13.884 -5.125 1.00 83.19 78 GLY A O 1
ATOM 581 N N . THR A 1 79 ? 0.654 -11.944 -5.994 1.00 87.81 79 THR A N 1
ATOM 582 C CA . THR A 1 79 ? 0.117 -11.150 -4.877 1.00 87.81 79 THR A CA 1
ATOM 583 C C . THR A 1 79 ? -1.402 -10.994 -4.998 1.00 87.81 79 THR A C 1
ATOM 585 O O . THR A 1 79 ? -1.899 -10.573 -6.041 1.00 87.81 79 THR A O 1
ATOM 588 N N . HIS A 1 80 ? -2.149 -11.246 -3.918 1.00 86.44 80 HIS A N 1
ATOM 589 C CA . HIS A 1 80 ? -3.616 -11.118 -3.913 1.00 86.44 80 HIS A CA 1
ATOM 590 C C . HIS A 1 80 ? -4.119 -9.66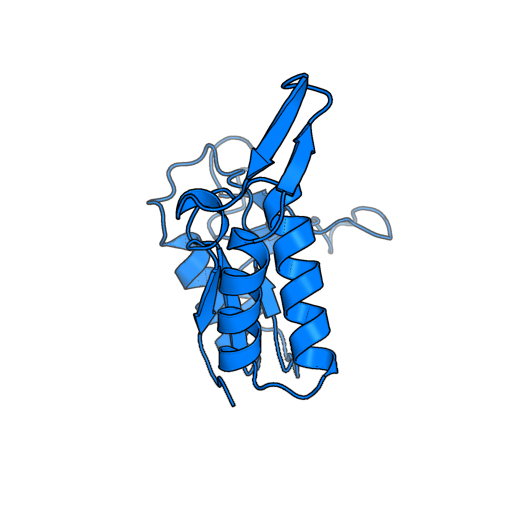5 -3.926 1.00 86.44 80 HIS A C 1
ATOM 592 O O . HIS A 1 80 ? -5.189 -9.372 -4.476 1.00 86.44 80 HIS A O 1
ATOM 598 N N . SER A 1 81 ? -3.367 -8.760 -3.297 1.00 88.12 81 SER A N 1
ATOM 599 C CA . SER A 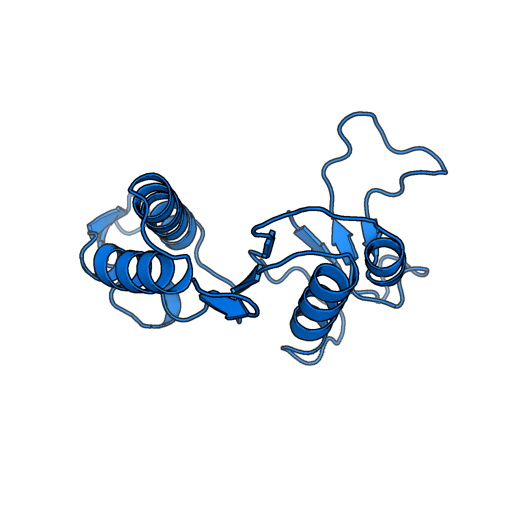1 81 ? -3.750 -7.360 -3.122 1.00 88.12 81 SER A CA 1
ATOM 600 C C . SER A 1 81 ? -2.526 -6.447 -3.075 1.00 88.12 81 SER A C 1
ATOM 602 O O . SER A 1 81 ? -1.533 -6.756 -2.420 1.00 88.12 81 SER A O 1
ATOM 604 N N . VAL A 1 82 ? -2.609 -5.277 -3.700 1.00 87.88 82 VAL A N 1
ATOM 605 C CA . VAL A 1 82 ? -1.563 -4.250 -3.680 1.00 87.88 82 VAL A CA 1
ATOM 606 C C . VAL A 1 82 ? -2.158 -2.927 -3.207 1.00 87.88 82 VAL A C 1
ATOM 608 O O . VAL A 1 82 ? -3.138 -2.450 -3.773 1.00 87.88 82 VAL A O 1
ATOM 611 N N . VAL A 1 83 ? -1.557 -2.310 -2.190 1.00 87.56 83 VAL A N 1
ATOM 612 C CA . VAL A 1 83 ? -1.824 -0.917 -1.810 1.00 87.56 83 VAL A CA 1
ATOM 613 C C . VAL A 1 83 ? -0.713 -0.041 -2.366 1.00 87.56 83 VAL A C 1
ATOM 615 O O . VAL A 1 83 ? 0.452 -0.319 -2.115 1.00 87.56 83 VAL A O 1
ATOM 618 N N . ALA A 1 84 ? -1.044 1.021 -3.094 1.00 85.12 84 ALA A N 1
ATOM 619 C CA . ALA A 1 84 ?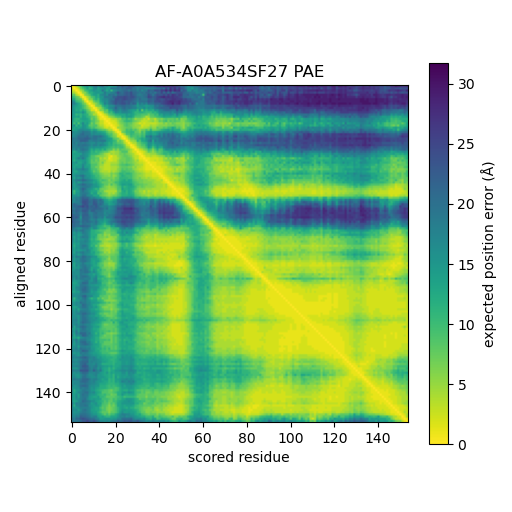 -0.054 1.933 -3.667 1.00 85.12 84 ALA A CA 1
ATOM 620 C C . ALA A 1 84 ? -0.414 3.398 -3.403 1.00 85.12 84 ALA A C 1
ATOM 622 O O . ALA A 1 84 ? -1.596 3.745 -3.378 1.00 85.12 84 ALA A O 1
ATOM 623 N N . SER A 1 85 ? 0.594 4.257 -3.218 1.00 82.88 85 SER A N 1
ATOM 624 C CA . SER A 1 85 ? 0.410 5.712 -3.157 1.00 82.88 85 SER A CA 1
ATOM 625 C C . SER A 1 85 ? 0.473 6.349 -4.549 1.00 82.88 85 SER A C 1
ATOM 627 O O . SER A 1 85 ? 1.403 6.101 -5.308 1.00 82.88 85 SER A O 1
ATOM 629 N N . LEU A 1 86 ? -0.501 7.200 -4.880 1.00 77.56 86 LEU A N 1
ATOM 630 C CA . LEU A 1 86 ? -0.596 7.882 -6.180 1.00 77.56 86 LEU A CA 1
ATOM 631 C C . LEU A 1 86 ? 0.372 9.068 -6.350 1.00 77.56 86 LEU A C 1
ATOM 633 O O . LEU A 1 86 ? 0.720 9.422 -7.475 1.00 77.56 86 LEU A O 1
ATOM 637 N N . TRP A 1 87 ? 0.777 9.705 -5.253 1.00 76.12 87 TRP A N 1
ATOM 638 C CA . TRP A 1 87 ? 1.702 10.843 -5.232 1.00 76.12 87 TRP A CA 1
ATOM 639 C C . TRP A 1 87 ? 2.642 10.750 -4.032 1.00 76.12 87 TRP A C 1
ATOM 641 O O . TRP A 1 87 ? 2.465 9.890 -3.167 1.00 76.12 87 TRP A O 1
ATOM 651 N N . GLN A 1 88 ? 3.629 11.650 -3.984 1.00 72.75 88 GLN A N 1
ATOM 652 C CA . GLN A 1 88 ? 4.559 11.758 -2.866 1.00 72.75 88 GLN A CA 1
ATOM 653 C C . GLN A 1 88 ? 3.804 12.048 -1.569 1.00 72.75 88 GLN A C 1
ATOM 655 O O . GLN A 1 88 ? 3.111 13.058 -1.439 1.00 72.75 88 GLN A O 1
ATOM 660 N N . VAL A 1 89 ? 3.964 11.152 -0.606 1.00 76.62 89 VAL A N 1
ATOM 661 C CA . VAL A 1 89 ? 3.295 11.224 0.688 1.00 76.62 89 VAL A CA 1
ATOM 662 C C . VAL A 1 89 ? 4.183 11.900 1.728 1.00 76.62 89 VAL A C 1
ATOM 664 O O . VAL A 1 89 ? 5.406 11.868 1.636 1.00 76.62 89 VAL A O 1
ATOM 667 N N . ASN A 1 90 ? 3.570 12.544 2.721 1.00 83.56 90 ASN A N 1
ATOM 668 C CA . ASN A 1 90 ? 4.301 13.095 3.859 1.00 83.56 90 ASN A CA 1
ATOM 669 C C . ASN A 1 90 ? 4.618 11.975 4.863 1.00 83.56 90 ASN A C 1
ATOM 671 O O . ASN A 1 90 ? 3.706 11.250 5.273 1.00 83.56 90 ASN A O 1
ATOM 675 N N . ASP A 1 91 ? 5.875 11.864 5.290 1.00 82.19 91 ASP A N 1
ATOM 676 C CA . ASP A 1 91 ? 6.358 10.770 6.146 1.00 82.19 91 ASP A CA 1
ATOM 677 C C . ASP A 1 91 ? 5.573 10.634 7.455 1.00 82.19 91 ASP A C 1
ATOM 679 O O . ASP A 1 91 ? 5.151 9.535 7.820 1.00 82.19 91 ASP A O 1
ATOM 683 N N . GLN A 1 92 ? 5.307 11.752 8.141 1.00 84.50 92 GLN A N 1
ATOM 684 C CA . GLN A 1 92 ? 4.589 11.741 9.416 1.00 84.50 92 GLN A CA 1
ATOM 685 C C . GLN A 1 92 ? 3.149 11.245 9.235 1.00 84.50 92 GLN A C 1
ATOM 687 O O . GLN A 1 92 ? 2.698 10.362 9.967 1.00 84.50 92 GLN A O 1
ATOM 692 N N . SER A 1 93 ? 2.447 11.759 8.220 1.00 87.69 93 SER A N 1
ATOM 693 C CA . SER A 1 93 ? 1.092 11.307 7.890 1.00 87.69 93 SER A CA 1
ATOM 694 C C . SER A 1 93 ? 1.059 9.839 7.457 1.00 87.69 93 SER A C 1
ATOM 696 O O . SER A 1 93 ? 0.158 9.102 7.846 1.00 87.69 93 SER A O 1
ATOM 698 N N . THR A 1 94 ? 2.076 9.386 6.719 1.00 88.00 94 THR A N 1
ATOM 699 C CA . THR A 1 94 ? 2.177 8.016 6.202 1.00 88.00 94 THR A CA 1
ATOM 700 C C . THR A 1 94 ? 2.415 7.020 7.318 1.00 88.00 94 THR A C 1
ATOM 702 O O . THR A 1 94 ? 1.756 5.987 7.364 1.00 88.00 94 THR A O 1
ATOM 705 N N . SER A 1 95 ? 3.315 7.340 8.248 1.00 88.94 95 SER A N 1
ATOM 706 C CA . SER A 1 95 ? 3.577 6.502 9.418 1.00 88.94 95 SER A CA 1
ATOM 707 C C . SER A 1 95 ? 2.299 6.291 10.236 1.00 88.94 95 SER A C 1
ATOM 709 O O . SER A 1 95 ? 1.911 5.154 10.507 1.00 88.94 95 SER A O 1
ATOM 711 N N . ARG A 1 96 ? 1.559 7.374 10.516 1.00 91.00 96 ARG A N 1
ATOM 712 C CA . ARG A 1 96 ? 0.269 7.303 11.222 1.00 91.00 96 ARG A CA 1
ATOM 713 C C . ARG A 1 96 ? -0.804 6.564 10.432 1.00 91.00 96 ARG A C 1
ATOM 715 O O . ARG A 1 96 ? -1.565 5.789 11.009 1.00 91.00 96 ARG A O 1
ATOM 722 N N . PHE A 1 97 ? -0.856 6.772 9.120 1.00 92.31 97 PHE A N 1
ATOM 723 C CA . PHE A 1 97 ? -1.773 6.060 8.240 1.00 92.31 97 PHE A CA 1
ATOM 724 C C . PHE A 1 97 ? -1.524 4.549 8.274 1.00 92.31 97 PHE A C 1
ATOM 726 O O . PHE A 1 97 ? -2.466 3.780 8.452 1.00 92.31 97 PHE A O 1
ATOM 733 N N . MET A 1 98 ? -0.263 4.126 8.152 1.00 92.62 98 MET A N 1
ATOM 734 C CA . MET A 1 98 ? 0.120 2.714 8.172 1.00 92.62 98 MET A CA 1
ATOM 735 C C . MET A 1 98 ? -0.130 2.078 9.537 1.00 92.62 98 MET A C 1
ATOM 737 O O . MET A 1 98 ? -0.647 0.967 9.596 1.00 92.62 98 MET A O 1
ATOM 741 N N . GLU A 1 99 ? 0.158 2.790 10.628 1.00 93.62 99 GLU A N 1
ATOM 742 C CA . GLU A 1 99 ? -0.182 2.349 11.984 1.00 93.62 99 GLU A CA 1
ATOM 743 C C . GLU A 1 99 ? -1.685 2.049 12.104 1.00 93.62 99 GLU A C 1
ATOM 745 O O . GLU A 1 99 ? -2.077 0.970 12.549 1.00 93.62 99 GLU A O 1
ATOM 750 N N . CYS A 1 100 ? -2.532 2.973 11.641 1.00 94.31 100 CYS A N 1
ATOM 751 C CA . CYS A 1 100 ? -3.980 2.792 11.630 1.00 94.31 100 CYS A CA 1
ATOM 752 C C . CYS A 1 100 ? -4.407 1.616 10.740 1.00 94.31 100 CYS A C 1
ATOM 754 O O . CYS A 1 100 ? -5.198 0.774 11.156 1.00 94.31 100 CYS A O 1
ATOM 756 N N . PHE A 1 101 ? -3.865 1.537 9.527 1.00 94.69 101 PHE A N 1
ATOM 757 C CA . PHE A 1 101 ? -4.198 0.506 8.550 1.00 94.69 101 PHE A CA 1
ATOM 758 C C . PHE A 1 101 ? -3.862 -0.903 9.049 1.00 94.69 101 PHE A C 1
ATOM 760 O O . PHE A 1 101 ? -4.738 -1.766 9.071 1.00 94.69 101 PHE A O 1
ATOM 767 N N . TYR A 1 102 ? -2.634 -1.128 9.521 1.00 94.38 102 TYR A N 1
ATOM 768 C CA . TYR A 1 102 ? -2.223 -2.433 10.039 1.00 94.38 102 TYR A CA 1
ATOM 769 C C . TYR A 1 102 ? -2.927 -2.800 11.344 1.00 94.38 102 TYR A C 1
ATOM 771 O O . TYR A 1 102 ? -3.210 -3.977 11.565 1.00 94.38 102 TYR A O 1
ATOM 779 N N . ARG A 1 103 ? -3.261 -1.818 12.191 1.00 96.44 103 ARG A N 1
ATOM 780 C CA . ARG A 1 103 ? -4.089 -2.059 13.378 1.00 96.44 103 ARG A CA 1
ATOM 781 C C . ARG A 1 103 ? -5.476 -2.575 12.991 1.00 96.44 103 ARG A C 1
ATOM 783 O O . ARG A 1 103 ? -5.868 -3.627 13.478 1.00 96.44 103 ARG A O 1
ATOM 790 N N . ASN A 1 104 ? -6.164 -1.906 12.065 1.00 95.50 104 ASN A N 1
ATOM 791 C CA . ASN A 1 104 ? -7.487 -2.332 11.597 1.00 95.50 104 ASN A CA 1
ATOM 792 C C . ASN A 1 104 ? -7.445 -3.721 10.924 1.00 95.50 104 ASN A C 1
ATOM 794 O O . ASN A 1 104 ? -8.334 -4.539 11.148 1.00 95.50 104 ASN A O 1
ATOM 798 N N . LEU A 1 105 ? -6.391 -4.022 10.151 1.00 93.75 105 LEU A N 1
ATOM 799 C CA . LEU A 1 105 ? -6.173 -5.366 9.593 1.00 93.75 105 LEU A CA 1
ATOM 800 C C . LEU A 1 105 ? -6.011 -6.424 10.692 1.00 93.75 105 LEU A C 1
ATOM 802 O O . LEU A 1 105 ? -6.610 -7.493 10.621 1.00 93.75 105 LEU A O 1
ATOM 806 N N . LYS A 1 106 ? -5.216 -6.126 11.726 1.00 94.56 106 LYS A N 1
ATOM 807 C CA . LYS A 1 106 ? -4.994 -7.030 12.864 1.00 94.56 106 LYS A CA 1
ATOM 808 C C . LYS A 1 106 ? -6.274 -7.277 13.669 1.00 94.56 106 LYS A C 1
ATOM 810 O O . LYS A 1 106 ? -6.438 -8.354 14.231 1.00 94.56 106 LYS A O 1
ATOM 815 N N . GLU A 1 107 ? -7.177 -6.304 13.702 1.00 95.25 107 GLU A N 1
ATOM 816 C CA . GLU A 1 107 ? -8.509 -6.420 14.309 1.00 95.25 107 GLU A CA 1
ATOM 817 C C . GLU A 1 107 ? -9.490 -7.263 13.471 1.00 95.25 107 GLU A C 1
ATOM 819 O O . GLU A 1 107 ? -10.645 -7.425 13.857 1.00 95.25 107 GLU A O 1
ATOM 824 N N . GLY A 1 108 ? -9.046 -7.826 12.341 1.00 93.81 108 GLY A N 1
ATOM 825 C CA . GLY A 1 108 ? -9.841 -8.718 11.498 1.00 93.81 108 GLY A CA 1
ATOM 826 C C . GLY A 1 108 ? -10.700 -7.997 10.462 1.00 93.81 108 GLY A C 1
ATOM 827 O O . GLY A 1 108 ? -11.558 -8.622 9.841 1.00 93.81 108 GLY A O 1
ATOM 828 N N . GLN A 1 109 ? -10.497 -6.692 10.258 1.00 95.12 109 GLN A N 1
ATOM 829 C CA . GLN A 1 109 ? -11.181 -5.969 9.189 1.00 95.12 109 GLN A CA 1
ATOM 830 C C . GLN A 1 109 ? -10.613 -6.375 7.825 1.00 95.12 109 GLN A C 1
ATOM 832 O O . GLN A 1 109 ? -9.412 -6.612 7.674 1.00 95.12 109 GLN A O 1
ATOM 837 N N . SER A 1 110 ? -11.474 -6.389 6.807 1.00 94.56 110 SER A N 1
ATOM 838 C CA . SER A 1 110 ? -11.049 -6.608 5.424 1.00 94.56 110 SER A CA 1
ATOM 839 C C . SER A 1 110 ? -10.096 -5.502 4.963 1.00 94.56 110 SER A C 1
ATOM 841 O O . SER A 1 110 ? -10.110 -4.388 5.491 1.00 94.56 110 SER A O 1
ATOM 843 N N . LYS A 1 111 ? -9.270 -5.762 3.945 1.00 93.12 111 LYS A N 1
ATOM 844 C CA . LYS A 1 111 ? -8.278 -4.783 3.457 1.00 93.12 111 LYS A CA 1
ATOM 845 C C . LYS A 1 111 ? -8.933 -3.481 3.002 1.00 93.12 111 LYS A C 1
ATOM 847 O O . LYS A 1 111 ? -8.404 -2.399 3.262 1.00 93.12 111 LYS A O 1
ATOM 852 N N . ALA A 1 112 ? -10.090 -3.577 2.348 1.00 93.44 112 ALA A N 1
ATOM 853 C CA . ALA A 1 112 ? -10.854 -2.411 1.919 1.00 93.44 112 ALA A CA 1
ATOM 854 C C . ALA A 1 112 ? -11.385 -1.604 3.115 1.00 93.44 112 ALA A C 1
ATOM 856 O O . ALA A 1 112 ? -11.282 -0.374 3.126 1.00 93.44 112 ALA A O 1
ATOM 857 N N . GLU A 1 113 ? -11.908 -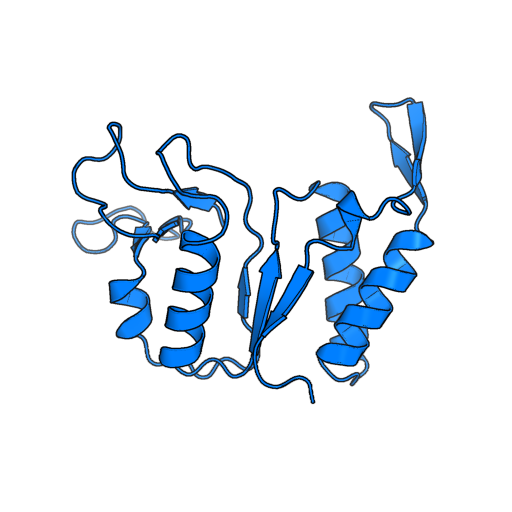2.288 4.135 1.00 95.12 113 GLU A N 1
ATOM 858 C CA . GLU A 1 113 ? -12.443 -1.638 5.329 1.00 95.12 113 GLU A CA 1
ATOM 859 C C . GLU A 1 113 ? -11.330 -1.023 6.180 1.00 95.12 113 GLU A C 1
ATOM 861 O O . GLU A 1 113 ? -11.408 0.155 6.530 1.00 95.12 113 GLU A O 1
ATOM 866 N N . ALA A 1 114 ? -10.235 -1.751 6.391 1.00 95.94 114 ALA A N 1
ATOM 867 C CA . ALA A 1 114 ? -9.058 -1.260 7.088 1.00 95.94 114 ALA A CA 1
ATOM 868 C C . ALA A 1 114 ? -8.480 -0.005 6.420 1.00 95.94 114 ALA A C 1
ATOM 870 O O . ALA A 1 114 ? -8.126 0.955 7.110 1.00 95.94 114 ALA A O 1
ATOM 871 N N . LEU A 1 115 ? -8.424 0.031 5.080 1.00 93.62 115 LEU A N 1
ATOM 872 C CA . LEU A 1 115 ? -7.970 1.205 4.330 1.00 93.62 115 LEU A CA 1
ATOM 873 C C . LEU A 1 115 ? -8.908 2.397 4.552 1.00 93.62 115 LEU A C 1
ATOM 875 O O . LEU A 1 115 ? -8.458 3.520 4.786 1.00 93.62 115 LEU A O 1
ATOM 879 N N . ARG A 1 116 ? -10.221 2.164 4.484 1.00 95.38 116 ARG A N 1
ATOM 880 C CA . ARG A 1 116 ? -11.238 3.198 4.695 1.00 95.38 116 ARG A CA 1
ATOM 881 C C . ARG A 1 116 ? -11.174 3.765 6.112 1.00 95.38 116 ARG A C 1
ATOM 883 O O . ARG A 1 116 ? -11.228 4.985 6.279 1.00 95.38 116 ARG A O 1
ATOM 890 N N . GLN A 1 117 ? -11.041 2.903 7.115 1.00 96.44 117 GLN A N 1
ATOM 891 C CA . GLN A 1 117 ? -10.944 3.306 8.514 1.00 96.44 117 GLN A CA 1
ATOM 892 C C . GLN A 1 117 ? -9.643 4.045 8.797 1.00 96.44 117 GLN A C 1
ATOM 894 O O . GLN A 1 117 ? -9.679 5.088 9.444 1.00 96.44 117 GLN A O 1
ATOM 899 N N . ALA A 1 118 ? -8.521 3.607 8.223 1.00 95.19 118 ALA A N 1
ATOM 900 C CA . ALA A 1 118 ? -7.254 4.320 8.341 1.00 95.19 118 ALA A CA 1
ATOM 901 C C . ALA A 1 118 ? -7.340 5.755 7.800 1.00 95.19 118 ALA A C 1
ATOM 903 O O . ALA A 1 118 ? -6.863 6.684 8.449 1.00 95.19 118 ALA A O 1
ATOM 904 N N . LYS A 1 119 ? -8.015 5.967 6.657 1.00 94.50 119 LYS A N 1
ATOM 905 C CA . LYS A 1 119 ? -8.253 7.317 6.108 1.00 94.50 119 LYS A CA 1
ATOM 906 C C . LYS A 1 119 ? -9.053 8.188 7.077 1.00 94.50 119 LYS A C 1
ATOM 908 O O . LYS A 1 119 ? -8.682 9.333 7.317 1.00 94.50 119 LYS A O 1
ATOM 913 N N . LYS A 1 120 ? -10.129 7.643 7.653 1.00 95.31 120 LYS A N 1
ATOM 914 C CA . LYS A 1 120 ? -10.978 8.353 8.622 1.00 95.31 120 LYS A CA 1
ATOM 915 C C . LYS A 1 120 ? -10.244 8.680 9.917 1.00 95.31 120 LYS A C 1
ATOM 917 O O . LYS A 1 120 ? -10.332 9.806 10.392 1.00 95.31 120 LYS A O 1
ATOM 922 N N . GLN A 1 121 ? -9.516 7.711 10.465 1.00 95.25 121 GLN A N 1
ATOM 923 C CA . GLN A 1 121 ? -8.720 7.881 11.677 1.00 95.25 121 GLN A CA 1
ATOM 924 C C . GLN A 1 121 ? -7.643 8.946 11.461 1.00 95.25 121 GLN A C 1
ATOM 926 O O . GLN A 1 121 ? -7.504 9.835 12.293 1.00 95.25 121 GLN A O 1
ATOM 931 N N . LEU A 1 122 ? -6.954 8.943 10.312 1.00 93.75 122 LEU A N 1
ATOM 932 C CA . LEU A 1 122 ? -5.935 9.951 10.012 1.00 93.75 122 LEU A CA 1
ATOM 933 C C . LEU A 1 122 ? -6.496 11.381 10.019 1.00 93.75 122 LEU A C 1
ATOM 935 O O . LEU A 1 122 ? -5.850 12.278 10.553 1.00 93.75 122 LEU A O 1
ATOM 939 N N . MET A 1 123 ? -7.709 11.598 9.496 1.00 93.44 123 MET A N 1
ATOM 940 C CA . MET A 1 123 ? -8.362 12.918 9.508 1.00 93.44 123 MET A CA 1
ATOM 941 C C . MET A 1 123 ? -8.631 13.457 10.920 1.00 93.44 123 MET A C 1
ATOM 943 O O . MET A 1 123 ? -8.789 14.667 11.075 1.00 93.44 123 MET A O 1
ATOM 947 N N . GLN A 1 124 ? -8.714 12.571 11.916 1.00 92.62 124 GLN A N 1
ATOM 948 C CA . GLN A 1 124 ? -8.981 12.896 13.320 1.00 92.62 124 GLN A CA 1
ATOM 949 C C . GLN A 1 124 ? -7.696 13.035 14.148 1.00 92.62 124 GLN A C 1
ATOM 951 O O . GLN A 1 124 ? -7.755 13.466 15.296 1.00 92.62 124 GLN A O 1
ATOM 956 N N . ILE A 1 125 ? -6.535 12.670 13.593 1.00 90.94 125 ILE A N 1
ATOM 957 C CA . ILE A 1 125 ? -5.254 12.778 14.290 1.00 90.94 125 ILE A CA 1
ATOM 958 C C . ILE A 1 125 ? -4.754 14.222 14.221 1.00 90.94 125 ILE A C 1
ATOM 960 O O . ILE A 1 125 ? -4.621 14.811 13.145 1.00 90.94 125 ILE A O 1
ATOM 964 N N . GLN A 1 126 ? -4.405 14.747 15.392 1.00 89.38 126 GLN A N 1
ATOM 965 C CA . GLN A 1 126 ? -3.612 15.956 15.560 1.00 89.38 126 GLN A CA 1
ATOM 966 C C . GLN A 1 126 ? -2.269 15.564 16.167 1.00 89.38 126 GLN A C 1
ATOM 968 O O . GLN A 1 126 ? -2.199 14.773 17.108 1.00 89.38 126 GLN A O 1
ATOM 973 N N . VAL A 1 127 ? -1.192 16.097 15.607 1.00 87.56 127 VAL A N 1
ATOM 974 C CA . VAL A 1 127 ? 0.167 15.884 16.107 1.00 87.56 127 VAL A CA 1
ATOM 975 C C . VAL A 1 127 ? 0.842 17.220 16.304 1.00 87.56 127 VAL A C 1
ATOM 977 O O . VAL A 1 127 ? 0.743 18.114 15.467 1.00 87.56 127 VAL A O 1
ATOM 980 N N . TRP A 1 128 ? 1.556 17.353 17.414 1.00 88.00 128 TRP A N 1
ATOM 981 C CA . TRP A 1 128 ? 2.436 18.488 17.616 1.00 88.00 128 TRP A CA 1
ATOM 982 C C . TRP A 1 128 ? 3.580 18.450 16.596 1.00 88.00 128 TRP A C 1
ATOM 984 O O . TRP A 1 128 ? 4.218 17.413 16.398 1.00 88.00 128 TRP A O 1
ATOM 994 N N . SER A 1 129 ? 3.825 19.581 15.939 1.00 85.50 129 SER A N 1
ATOM 995 C CA . SER A 1 129 ? 4.954 19.766 15.035 1.00 85.50 129 SER A CA 1
ATOM 996 C C . SER A 1 129 ? 5.969 20.701 15.681 1.00 85.50 129 SER A C 1
ATOM 998 O O . SER A 1 129 ? 5.714 21.901 15.797 1.00 85.50 129 SER A O 1
ATOM 1000 N N . ASP A 1 130 ? 7.142 20.176 16.043 1.00 86.75 130 ASP A N 1
ATOM 1001 C CA . ASP A 1 130 ? 8.247 20.990 16.570 1.00 86.75 130 ASP A CA 1
ATOM 1002 C C . ASP A 1 130 ? 8.739 22.021 15.545 1.00 86.75 130 ASP A C 1
ATOM 1004 O O . ASP A 1 130 ? 9.100 23.143 15.900 1.00 86.75 130 ASP A O 1
ATOM 1008 N N . THR A 1 131 ? 8.689 21.675 14.254 1.00 84.69 131 THR A N 1
ATOM 1009 C CA . THR A 1 131 ? 9.079 22.566 13.153 1.00 84.69 131 THR A CA 1
ATOM 1010 C C . THR A 1 131 ? 8.107 23.729 12.987 1.00 84.69 131 THR A C 1
ATOM 1012 O O . THR A 1 131 ? 8.533 24.869 12.817 1.00 84.69 131 THR A O 1
ATOM 1015 N N . LEU A 1 132 ? 6.799 23.459 13.027 1.00 84.50 132 LEU A N 1
ATOM 1016 C CA . LEU A 1 132 ? 5.773 24.487 12.834 1.00 84.50 132 LEU A CA 1
ATOM 1017 C C . LEU A 1 132 ? 5.370 25.179 14.145 1.00 84.50 132 LEU A C 1
ATOM 1019 O O . LEU A 1 132 ? 4.612 26.148 14.096 1.00 84.50 132 LEU A O 1
ATOM 1023 N N . LYS A 1 133 ? 5.851 24.682 15.295 1.00 89.25 133 LYS A N 1
ATOM 1024 C CA . LYS A 1 133 ? 5.479 25.109 16.654 1.00 89.25 133 LYS A CA 1
ATOM 1025 C C . LYS A 1 133 ? 3.962 25.207 16.851 1.00 89.25 133 LYS A C 1
ATOM 1027 O O . LYS A 1 133 ? 3.465 26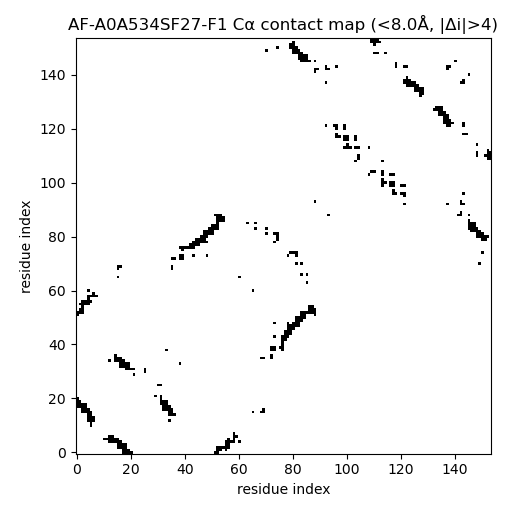.149 17.466 1.00 89.25 133 LYS A O 1
ATOM 1032 N N . LYS A 1 134 ? 3.225 24.255 16.275 1.00 91.00 134 LYS A N 1
ATOM 1033 C CA . LYS A 1 134 ? 1.762 24.174 16.351 1.00 91.00 134 LYS A CA 1
ATOM 1034 C C . LYS A 1 134 ? 1.273 22.751 16.119 1.00 91.00 134 LYS A C 1
ATOM 1036 O O . LYS A 1 134 ? 2.006 21.905 15.605 1.00 91.00 134 LYS A O 1
ATOM 1041 N N . GLU A 1 135 ? 0.004 22.519 16.433 1.00 87.44 135 GLU A N 1
ATOM 1042 C CA . GLU A 1 135 ? -0.685 21.297 16.037 1.00 87.44 135 GLU A CA 1
ATOM 1043 C C . GLU A 1 135 ? -0.863 21.234 14.517 1.00 87.44 135 GLU A C 1
ATOM 1045 O O . GLU A 1 135 ? -1.312 22.181 13.864 1.00 87.44 135 GLU A O 1
ATOM 1050 N N . GLN A 1 136 ? -0.504 20.088 13.955 1.00 87.12 136 GLN A N 1
ATOM 1051 C CA . GLN A 1 136 ? -0.710 19.729 12.568 1.00 87.12 136 GLN A CA 1
ATOM 1052 C C . GLN A 1 136 ? -1.843 18.707 12.483 1.00 87.12 136 GLN A C 1
ATOM 1054 O O . GLN A 1 136 ? -1.801 17.664 13.137 1.00 87.12 136 GLN A O 1
ATOM 1059 N N . SER A 1 137 ? -2.846 19.008 11.659 1.00 89.12 137 SER A N 1
ATOM 1060 C CA . SER A 1 137 ? -3.921 18.084 11.306 1.00 89.12 137 SER A CA 1
ATOM 1061 C C . SER A 1 137 ? -3.699 17.503 9.911 1.00 89.12 137 SER A C 1
ATOM 1063 O O . SER A 1 137 ? -3.107 18.136 9.032 1.00 89.12 137 SER A O 1
ATOM 1065 N N . PHE A 1 138 ? -4.206 16.291 9.693 1.00 91.00 138 PHE A N 1
ATOM 1066 C CA . PHE A 1 138 ? -4.088 15.582 8.416 1.00 91.00 138 PHE A CA 1
ATOM 1067 C C . PHE A 1 138 ? -5.416 15.498 7.651 1.00 91.00 138 PHE A C 1
ATOM 1069 O O . PHE A 1 138 ? -5.657 14.562 6.893 1.00 91.00 138 PHE A O 1
ATOM 1076 N N . THR A 1 139 ? -6.298 16.484 7.825 1.00 89.88 139 THR A N 1
ATOM 1077 C CA . THR A 1 139 ? -7.640 16.488 7.218 1.00 89.88 139 THR A CA 1
ATOM 1078 C C . THR A 1 139 ? -7.604 16.692 5.697 1.00 89.88 139 THR A C 1
ATOM 1080 O O . THR A 1 139 ? -8.484 16.213 4.979 1.00 89.88 139 THR A O 1
ATOM 1083 N N . ALA A 1 140 ? -6.576 17.373 5.178 1.00 90.12 140 ALA A N 1
ATOM 1084 C CA . ALA A 1 140 ? -6.448 17.647 3.750 1.00 90.12 140 ALA A CA 1
ATOM 1085 C C . ALA A 1 140 ? -6.296 16.346 2.927 1.00 90.12 140 ALA A C 1
ATOM 1087 O O . ALA A 1 140 ? -5.482 15.495 3.300 1.00 90.12 140 ALA A O 1
ATOM 1088 N N . PRO A 1 141 ? -6.990 16.203 1.775 1.00 89.12 141 PRO A N 1
ATOM 1089 C CA . PRO A 1 141 ? -6.911 15.018 0.911 1.00 89.12 141 PRO A CA 1
ATOM 1090 C C . PRO A 1 141 ? -5.498 14.585 0.539 1.00 89.12 141 PRO A C 1
ATOM 1092 O O . PRO A 1 141 ? -5.239 13.396 0.386 1.00 89.12 141 PRO A O 1
ATOM 1095 N N . PHE A 1 142 ? -4.570 15.537 0.464 1.00 88.00 142 PHE A N 1
ATOM 1096 C CA . PHE A 1 142 ? -3.155 15.278 0.230 1.00 88.00 142 PHE A CA 1
ATOM 1097 C C . PHE A 1 142 ? -2.568 14.176 1.138 1.00 88.00 142 PHE A C 1
ATOM 1099 O O . PHE A 1 142 ? -1.754 13.388 0.662 1.00 88.00 142 PHE A O 1
ATOM 1106 N N . TYR A 1 143 ? -3.003 14.083 2.401 1.00 87.94 143 TYR A N 1
ATOM 1107 C CA . TYR A 1 143 ? -2.436 13.158 3.389 1.00 87.94 143 TYR A CA 1
ATOM 1108 C C . TYR A 1 143 ? -3.023 11.739 3.345 1.00 87.94 143 TYR A C 1
ATOM 1110 O O . TYR A 1 143 ? -2.305 10.775 3.587 1.00 87.94 143 TYR A O 1
ATOM 1118 N N . TRP A 1 144 ? -4.314 11.581 3.036 1.00 88.81 144 TRP A N 1
ATOM 1119 C CA . TRP A 1 144 ? -5.017 10.288 3.145 1.00 88.81 144 TRP A CA 1
ATOM 1120 C C . TRP A 1 144 ? -5.518 9.732 1.808 1.00 88.81 144 TRP A C 1
ATOM 1122 O O . TRP A 1 144 ? -5.726 8.524 1.681 1.00 88.81 144 TRP A O 1
ATOM 1132 N N . ALA A 1 145 ? -5.709 10.575 0.791 1.00 88.88 145 ALA A N 1
ATOM 1133 C CA . ALA A 1 145 ? -6.198 10.138 -0.511 1.00 88.88 145 ALA A CA 1
ATOM 1134 C C . ALA A 1 145 ? -5.187 9.395 -1.416 1.00 88.88 145 ALA A C 1
ATOM 1136 O O . ALA A 1 145 ? -5.677 8.693 -2.302 1.00 88.88 145 ALA A O 1
ATOM 1137 N N . PRO A 1 146 ? -3.843 9.454 -1.239 1.00 85.75 146 PRO A N 1
ATOM 1138 C CA . PRO A 1 146 ? -2.942 8.820 -2.199 1.00 85.75 146 PRO A CA 1
ATOM 1139 C C . PRO A 1 146 ? -3.037 7.299 -2.186 1.00 85.75 146 PRO A C 1
ATOM 1141 O O . PRO A 1 146 ? -2.775 6.681 -3.210 1.00 85.75 146 PRO A O 1
ATOM 1144 N N . PHE A 1 147 ? -3.380 6.688 -1.050 1.00 87.88 147 PHE A N 1
ATOM 1145 C CA . PHE A 1 147 ? -3.390 5.236 -0.916 1.00 87.88 147 PHE A CA 1
ATOM 1146 C C . PHE A 1 147 ? -4.638 4.624 -1.550 1.00 87.88 147 PHE A C 1
ATOM 1148 O O . PHE A 1 147 ? -5.770 4.858 -1.103 1.00 87.88 147 PHE A O 1
ATOM 1155 N N . ILE A 1 148 ? -4.420 3.801 -2.569 1.00 88.75 148 ILE A N 1
ATOM 1156 C CA . ILE A 1 148 ? -5.445 3.003 -3.240 1.00 88.75 148 ILE A CA 1
ATOM 1157 C C . ILE A 1 148 ? -5.152 1.518 -3.062 1.00 88.75 148 ILE A C 1
ATOM 1159 O O . ILE A 1 148 ? -3.994 1.132 -2.952 1.00 88.75 148 ILE A O 1
ATOM 1163 N N . LEU A 1 149 ? -6.203 0.700 -3.043 1.00 89.44 149 LEU A N 1
ATOM 1164 C CA . LEU A 1 149 ? -6.121 -0.758 -3.006 1.00 89.44 149 LEU A CA 1
ATOM 1165 C C . LEU A 1 149 ? -6.502 -1.316 -4.378 1.00 89.44 149 LEU A C 1
ATOM 1167 O O . LEU A 1 149 ? -7.508 -0.908 -4.955 1.00 89.44 149 LEU A O 1
ATOM 1171 N N . ILE A 1 150 ? -5.707 -2.257 -4.874 1.00 87.50 150 ILE A N 1
ATOM 1172 C CA . ILE A 1 150 ? -5.903 -2.974 -6.133 1.00 87.50 150 ILE A CA 1
ATOM 1173 C C . ILE A 1 150 ? -5.868 -4.474 -5.820 1.00 87.50 150 ILE A C 1
ATOM 1175 O O . ILE A 1 150 ? -4.988 -4.924 -5.095 1.00 87.50 150 ILE A O 1
ATOM 1179 N N . GLY A 1 151 ? -6.810 -5.253 -6.354 1.00 86.94 151 GLY A N 1
ATOM 1180 C CA . GLY A 1 151 ? -6.925 -6.693 -6.082 1.00 86.94 151 GLY A CA 1
ATOM 1181 C C . GLY A 1 151 ? -8.022 -7.026 -5.068 1.00 86.94 151 GLY A C 1
ATOM 1182 O O . GLY A 1 151 ? -8.974 -6.259 -4.913 1.00 86.94 151 GLY A O 1
ATOM 1183 N N . SER A 1 152 ? -7.920 -8.181 -4.401 1.00 83.38 152 SER A N 1
ATOM 1184 C CA . SER A 1 152 ? -8.969 -8.644 -3.481 1.00 83.38 152 SER A CA 1
ATOM 1185 C C . SER A 1 152 ? -9.068 -7.737 -2.250 1.00 83.38 152 SER A C 1
ATOM 1187 O O . SER A 1 152 ? -8.071 -7.487 -1.570 1.00 83.38 152 SER A O 1
ATOM 1189 N N . GLY A 1 153 ? -10.264 -7.222 -1.970 1.00 70.75 153 GLY A N 1
ATOM 1190 C CA . GLY A 1 153 ? -10.520 -6.328 -0.837 1.00 70.75 153 GLY A CA 1
ATOM 1191 C C . GLY A 1 153 ? -11.056 -7.006 0.421 1.00 70.75 153 GLY A C 1
ATOM 1192 O O . GLY A 1 153 ? -11.122 -6.333 1.452 1.00 70.75 153 GLY A O 1
ATOM 1193 N N . ASN A 1 154 ? -11.428 -8.285 0.317 1.00 65.00 154 ASN A N 1
ATOM 1194 C CA . ASN A 1 154 ? -12.194 -9.042 1.310 1.00 65.00 154 ASN A CA 1
ATOM 1195 C C . ASN A 1 154 ? -11.304 -9.830 2.267 1.00 65.00 154 ASN A C 1
ATOM 1197 O O . ASN A 1 154 ? -10.207 -10.258 1.835 1.00 65.00 154 ASN A O 1
#